Protein AF-A0A166R1G0-F1 (afdb_monomer_lite)

pLDDT: mean 84.09, std 18.81, range [39.75, 98.44]

Radius of gyration: 18.43 Å; chains: 1; bounding box: 35×39×58 Å

Secondary structure (DSSP, 8-state):
-----S-----TTSTT-TT--HHHHHHHHHHH----HHHHHTTPPPHHHHHHHHHHHHHT--SS------------

Organism: NCBI:txid1759441

Structure (mmCIF, N/CA/C/O backbone):
data_AF-A0A166R1G0-F1
#
_entry.id   AF-A0A166R1G0-F1
#
loop_
_atom_site.group_PDB
_atom_site.id
_atom_site.type_symbol
_atom_site.label_atom_id
_atom_site.label_alt_id
_atom_site.label_comp_id
_atom_site.label_asym_id
_atom_site.label_entity_id
_atom_site.label_seq_id
_atom_site.pdbx_PDB_ins_code
_atom_site.Cartn_x
_atom_site.Cartn_y
_atom_site.Cartn_z
_atom_site.occupancy
_atom_sit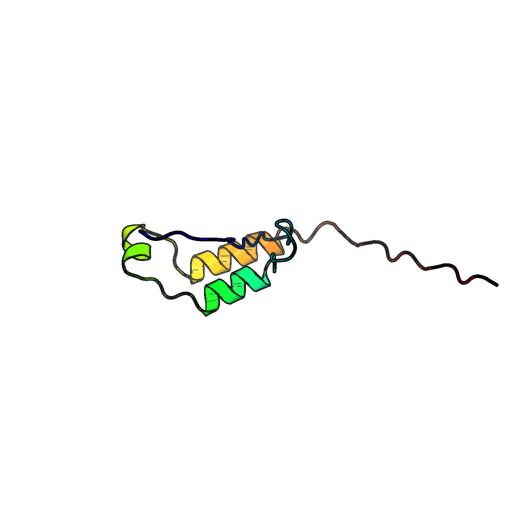e.B_iso_or_equiv
_atom_site.auth_seq_id
_atom_site.auth_comp_id
_atom_site.auth_asym_id
_atom_site.auth_atom_id
_atom_site.pdbx_PDB_model_num
ATOM 1 N N . MET A 1 1 ? -7.916 -24.777 -0.409 1.00 72.69 1 MET A N 1
ATOM 2 C CA . MET A 1 1 ? -6.525 -24.284 -0.445 1.00 72.69 1 MET A CA 1
ATOM 3 C C . MET A 1 1 ? -6.512 -23.088 -1.374 1.00 72.69 1 MET A C 1
ATOM 5 O O . MET A 1 1 ? -7.045 -23.220 -2.468 1.00 72.69 1 MET A O 1
ATOM 9 N N . LEU A 1 2 ? -6.018 -21.936 -0.921 1.00 89.44 2 LEU A N 1
ATOM 10 C CA . LEU A 1 2 ? -5.832 -20.777 -1.791 1.00 89.44 2 LEU A CA 1
ATOM 11 C C . LEU A 1 2 ? -4.425 -20.869 -2.387 1.00 89.44 2 LEU A C 1
ATOM 13 O O . LEU A 1 2 ? -3.453 -20.931 -1.638 1.00 89.44 2 LEU A O 1
ATOM 17 N N . THR A 1 3 ? -4.329 -20.912 -3.712 1.00 94.38 3 THR A N 1
ATOM 18 C CA . THR A 1 3 ? -3.063 -20.849 -4.449 1.00 94.38 3 THR A CA 1
ATOM 19 C C . THR A 1 3 ? -3.098 -19.569 -5.264 1.00 94.38 3 THR A C 1
ATOM 21 O O . THR A 1 3 ? -3.976 -19.412 -6.109 1.00 94.38 3 THR A O 1
ATOM 24 N N . LEU A 1 4 ? -2.182 -18.647 -4.978 1.00 94.38 4 LEU A N 1
ATOM 25 C CA . LEU A 1 4 ? -2.000 -17.435 -5.771 1.00 94.38 4 LEU A CA 1
ATOM 26 C C . LEU A 1 4 ? -0.980 -17.724 -6.877 1.00 94.38 4 LEU A C 1
ATOM 28 O O . LEU A 1 4 ? -0.004 -18.438 -6.642 1.00 94.38 4 LEU A O 1
ATOM 32 N N . PHE A 1 5 ? -1.222 -17.193 -8.070 1.00 94.81 5 PHE A N 1
ATOM 33 C CA . PHE A 1 5 ? -0.340 -17.320 -9.226 1.00 94.81 5 PHE A CA 1
ATOM 34 C C . PHE A 1 5 ? -0.050 -15.926 -9.779 1.00 94.81 5 PHE A C 1
ATOM 36 O O . PHE A 1 5 ? -0.971 -15.121 -9.867 1.00 94.81 5 PHE A O 1
ATOM 43 N N . ASP A 1 6 ? 1.217 -15.684 -10.120 1.00 93.31 6 ASP A N 1
ATOM 44 C CA . ASP A 1 6 ? 1.732 -14.441 -10.711 1.00 93.31 6 ASP A CA 1
ATOM 45 C C . ASP A 1 6 ? 1.363 -13.153 -9.940 1.00 93.31 6 ASP A C 1
ATOM 47 O O . ASP A 1 6 ? 0.580 -12.331 -10.417 1.00 93.31 6 ASP A O 1
ATOM 51 N N . PRO A 1 7 ? 1.859 -12.979 -8.697 1.00 93.38 7 PRO A N 1
ATOM 52 C CA . PRO A 1 7 ? 1.603 -11.760 -7.946 1.00 93.38 7 PRO A CA 1
ATOM 53 C C . PRO A 1 7 ? 2.295 -10.561 -8.599 1.00 93.38 7 PRO A C 1
ATOM 55 O O . PRO A 1 7 ? 3.437 -10.647 -9.045 1.00 93.38 7 PRO A O 1
ATOM 58 N N . MET A 1 8 ? 1.619 -9.420 -8.556 1.00 94.50 8 MET A N 1
ATOM 59 C CA . MET A 1 8 ? 2.168 -8.132 -8.960 1.00 94.50 8 MET A CA 1
ATOM 60 C C . MET A 1 8 ? 2.575 -7.338 -7.721 1.00 94.50 8 MET A C 1
ATOM 62 O O . MET A 1 8 ? 1.870 -7.347 -6.709 1.00 94.50 8 MET A 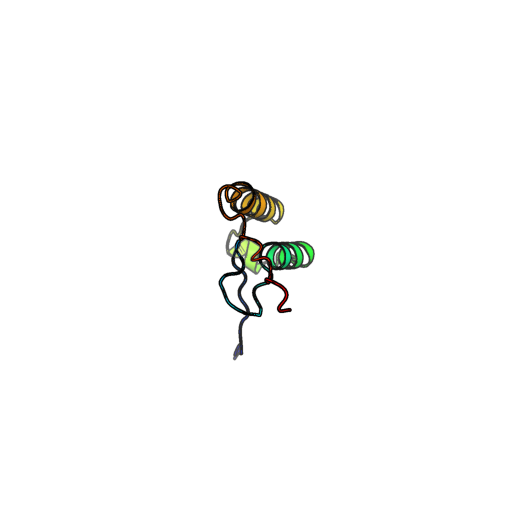O 1
ATOM 66 N N . SER A 1 9 ? 3.711 -6.655 -7.804 1.00 95.19 9 SER A N 1
ATOM 67 C CA . SER A 1 9 ? 4.192 -5.736 -6.776 1.00 95.19 9 SER A CA 1
ATOM 68 C C . SER A 1 9 ? 4.281 -4.319 -7.322 1.00 95.19 9 SER A C 1
ATOM 70 O O . SER A 1 9 ? 4.491 -4.114 -8.516 1.00 95.19 9 SER A O 1
ATOM 72 N N . HIS A 1 10 ? 4.160 -3.353 -6.418 1.00 95.19 10 HIS A N 1
ATOM 73 C CA . HIS A 1 10 ? 4.483 -1.961 -6.685 1.00 95.19 10 HIS A CA 1
ATOM 74 C C . HIS A 1 10 ? 5.627 -1.525 -5.776 1.00 95.19 10 HIS A C 1
ATOM 76 O O . HIS A 1 10 ? 5.726 -1.976 -4.630 1.00 95.19 10 HIS A O 1
ATOM 82 N N . THR A 1 11 ? 6.495 -0.660 -6.283 1.00 93.38 11 THR A N 1
ATOM 83 C CA . THR A 1 11 ? 7.551 0.003 -5.509 1.00 93.38 11 THR A CA 1
ATOM 84 C C . THR A 1 11 ? 7.459 1.504 -5.742 1.00 93.38 11 THR A C 1
ATOM 86 O O . THR A 1 11 ? 7.026 1.905 -6.817 1.00 93.38 11 THR A O 1
ATOM 89 N N . PRO A 1 12 ? 7.842 2.363 -4.782 1.00 89.75 12 PRO A N 1
ATOM 90 C CA . PRO A 1 12 ? 7.668 3.811 -4.931 1.00 89.75 12 PRO A CA 1
ATOM 91 C C . PRO A 1 12 ? 8.259 4.378 -6.232 1.00 89.75 12 PRO A C 1
ATOM 93 O O . PRO A 1 12 ? 7.682 5.282 -6.828 1.00 89.75 12 PRO A O 1
ATOM 96 N N . ASN A 1 13 ? 9.353 3.778 -6.710 1.00 86.00 13 ASN A N 1
ATOM 97 C CA . ASN A 1 13 ? 10.100 4.186 -7.897 1.00 86.00 13 ASN A CA 1
ATOM 98 C C . ASN A 1 13 ? 9.931 3.255 -9.117 1.00 86.00 13 ASN A C 1
ATOM 100 O O . ASN A 1 13 ? 10.724 3.340 -10.053 1.00 86.00 13 ASN A O 1
ATOM 104 N N . GLY A 1 14 ? 8.933 2.362 -9.133 1.00 88.62 14 GLY A N 1
ATOM 105 C CA . GLY A 1 14 ? 8.608 1.567 -10.327 1.00 88.62 14 GLY A CA 1
ATOM 106 C C . GLY A 1 14 ? 9.613 0.456 -10.683 1.00 88.62 14 GLY A C 1
ATOM 107 O O . GLY A 1 14 ? 9.686 0.030 -11.834 1.00 88.62 14 GLY A O 1
ATOM 108 N N . LYS A 1 15 ? 10.430 -0.011 -9.732 1.00 90.25 15 LYS A N 1
ATOM 109 C CA . LYS A 1 15 ? 11.574 -0.912 -9.971 1.00 90.25 15 LYS A CA 1
ATOM 110 C C . LYS A 1 15 ? 11.276 -2.414 -9.851 1.00 90.25 15 LYS A C 1
ATOM 112 O O . LYS A 1 15 ? 12.216 -3.207 -9.886 1.00 90.25 15 LYS A O 1
ATOM 117 N N . SER A 1 16 ? 10.015 -2.844 -9.733 1.00 93.62 16 SER A N 1
ATOM 118 C CA . SER A 1 16 ? 9.667 -4.276 -9.604 1.00 93.62 16 SER A CA 1
ATOM 119 C C . SER A 1 16 ? 9.202 -4.979 -10.889 1.00 93.62 16 SER A C 1
ATOM 121 O O . SER A 1 16 ? 8.847 -6.157 -10.848 1.00 93.62 16 SER A O 1
ATOM 123 N N . GLY A 1 17 ? 9.286 -4.315 -12.045 1.00 92.56 17 GLY A N 1
ATOM 124 C CA . GLY A 1 17 ? 9.051 -4.911 -13.366 1.00 92.56 17 GLY A CA 1
ATOM 125 C C . GLY A 1 17 ? 7.913 -4.242 -14.137 1.00 92.56 17 GLY A C 1
ATOM 126 O O . GLY A 1 17 ? 7.432 -3.185 -13.756 1.00 92.56 17 GLY A O 1
ATOM 127 N N . LEU A 1 18 ? 7.471 -4.861 -15.238 1.00 93.25 18 LEU A N 1
ATOM 128 C CA . LEU A 1 18 ? 6.499 -4.251 -16.163 1.00 93.25 18 LEU A CA 1
ATOM 129 C C . LEU A 1 18 ? 5.125 -3.960 -15.536 1.00 93.25 18 LEU A C 1
ATOM 131 O O . LEU A 1 18 ? 4.426 -3.073 -16.009 1.00 93.25 18 LEU A O 1
ATOM 135 N N . GLY A 1 19 ? 4.734 -4.714 -14.506 1.00 94.44 19 GLY A N 1
ATOM 136 C CA . GLY A 1 19 ? 3.492 -4.481 -13.761 1.00 94.44 19 GLY A CA 1
ATOM 137 C C . GLY A 1 19 ? 3.616 -3.424 -12.660 1.00 94.44 19 GLY A C 1
ATOM 138 O O . GLY A 1 19 ? 2.643 -3.146 -11.968 1.00 94.44 19 GLY A O 1
ATOM 139 N N . ASP A 1 20 ? 4.797 -2.843 -12.450 1.00 96.56 20 ASP A N 1
ATOM 140 C CA . ASP A 1 20 ? 5.003 -1.866 -11.390 1.00 96.56 20 ASP A CA 1
ATOM 141 C C . ASP A 1 20 ? 4.528 -0.474 -11.820 1.00 96.56 20 ASP A C 1
ATOM 143 O O . ASP A 1 20 ? 5.213 0.247 -12.539 1.00 96.56 20 ASP A O 1
ATOM 147 N N . HIS A 1 21 ? 3.337 -0.085 -11.371 1.00 94.75 21 HIS A N 1
ATOM 148 C CA . HIS A 1 21 ? 2.754 1.224 -11.666 1.00 94.75 21 HIS A CA 1
ATOM 149 C C . HIS A 1 21 ? 3.195 2.329 -10.690 1.00 94.75 21 HIS A C 1
ATOM 151 O O . HIS A 1 21 ? 2.611 3.416 -10.688 1.00 94.75 21 HIS A O 1
ATOM 157 N N . GLY A 1 22 ? 4.201 2.076 -9.847 1.00 93.44 22 GLY A N 1
ATOM 158 C CA . GLY A 1 22 ? 4.753 3.082 -8.948 1.00 93.44 22 GLY A CA 1
ATOM 159 C C . GLY A 1 22 ? 3.709 3.671 -7.997 1.00 93.44 22 GLY A C 1
ATOM 160 O O . GLY A 1 22 ? 2.835 2.963 -7.489 1.00 93.44 22 GLY A O 1
ATOM 161 N N . ARG A 1 23 ? 3.764 4.999 -7.811 1.00 93.25 23 ARG A N 1
ATOM 162 C CA . ARG A 1 23 ? 2.783 5.780 -7.033 1.00 93.25 23 ARG A CA 1
ATOM 163 C C . ARG A 1 23 ? 1.338 5.441 -7.382 1.00 93.25 23 ARG A C 1
ATOM 165 O O . ARG A 1 23 ? 0.538 5.198 -6.485 1.00 93.25 23 ARG A O 1
ATOM 172 N N . LEU A 1 24 ? 1.030 5.385 -8.678 1.00 93.44 24 LEU A N 1
ATOM 173 C CA . LEU A 1 24 ? -0.332 5.186 -9.170 1.00 93.44 24 LEU A CA 1
ATOM 174 C C . LEU A 1 24 ? -0.894 3.828 -8.735 1.00 93.44 24 LEU A C 1
ATOM 176 O O . LEU A 1 24 ? -2.074 3.730 -8.417 1.00 93.44 24 LEU A O 1
ATOM 180 N N . GLY A 1 25 ? -0.049 2.793 -8.677 1.00 95.25 25 GLY A N 1
ATOM 181 C CA . GLY A 1 25 ? -0.452 1.475 -8.182 1.00 95.25 25 GLY A CA 1
ATOM 182 C C . GLY A 1 25 ? -0.833 1.492 -6.699 1.00 95.25 25 GLY A C 1
ATOM 183 O O . GLY A 1 25 ? -1.810 0.861 -6.295 1.00 95.25 25 GLY A O 1
ATOM 184 N N . PHE A 1 26 ? -0.106 2.256 -5.878 1.00 95.75 26 PHE A N 1
ATOM 185 C CA . PHE A 1 26 ? -0.457 2.434 -4.467 1.00 95.75 26 PHE A CA 1
ATOM 186 C C . PHE A 1 26 ? -1.721 3.278 -4.277 1.00 95.75 26 PHE A C 1
ATOM 188 O O . PHE A 1 26 ? -2.551 2.928 -3.438 1.00 95.75 26 PHE A O 1
ATOM 195 N N . GLU A 1 27 ? -1.892 4.354 -5.047 1.00 95.38 27 GLU A N 1
ATOM 196 C CA . GLU A 1 27 ? -3.099 5.190 -4.997 1.00 95.38 27 GLU A CA 1
ATOM 197 C C . GLU A 1 27 ? -4.351 4.392 -5.378 1.00 95.38 27 GLU A C 1
ATOM 199 O O . GLU A 1 27 ? -5.331 4.400 -4.631 1.00 95.38 27 GLU A O 1
ATOM 204 N N . ASP A 1 28 ? -4.293 3.616 -6.466 1.00 96.88 28 ASP A N 1
ATOM 205 C CA . ASP A 1 28 ? -5.406 2.760 -6.893 1.00 96.88 28 ASP A CA 1
ATOM 206 C C . ASP A 1 28 ? -5.750 1.695 -5.837 1.00 96.88 28 ASP A C 1
ATOM 208 O O . ASP A 1 28 ? -6.925 1.465 -5.525 1.00 96.88 28 ASP A O 1
ATOM 212 N N . PHE A 1 29 ? -4.736 1.095 -5.198 1.00 96.94 29 PHE A N 1
ATOM 213 C CA . PHE A 1 29 ? -4.961 0.204 -4.059 1.00 96.94 29 PHE A CA 1
ATOM 214 C C . PHE A 1 29 ? -5.683 0.926 -2.913 1.00 96.94 29 PHE A C 1
ATOM 216 O O . PHE A 1 29 ? -6.681 0.413 -2.402 1.00 96.94 29 PHE A O 1
ATOM 223 N N . LEU A 1 30 ? -5.217 2.110 -2.506 1.00 96.56 30 LEU A N 1
ATOM 224 C CA . LEU A 1 30 ? -5.806 2.859 -1.394 1.00 96.56 30 LEU A CA 1
ATOM 225 C C . LEU A 1 30 ? -7.240 3.309 -1.691 1.00 96.56 30 LEU A C 1
ATOM 227 O O . LEU A 1 30 ? -8.079 3.307 -0.785 1.00 96.56 30 LEU A O 1
ATOM 231 N N . ASP A 1 31 ? -7.553 3.680 -2.929 1.00 96.69 31 ASP A N 1
ATOM 232 C CA . ASP A 1 31 ? -8.892 4.109 -3.342 1.00 96.69 31 ASP A CA 1
ATOM 233 C C . ASP A 1 31 ? -9.928 2.999 -3.326 1.00 96.69 31 ASP A C 1
ATOM 235 O O . ASP A 1 31 ? -11.078 3.241 -2.943 1.00 96.69 31 ASP A O 1
ATOM 239 N N . ASN A 1 32 ? -9.503 1.772 -3.604 1.00 96.88 32 ASN A N 1
ATOM 240 C CA . ASN A 1 32 ? -10.393 0.621 -3.639 1.00 96.88 32 ASN A CA 1
ATOM 241 C C . ASN A 1 32 ? -10.345 -0.234 -2.359 1.00 96.88 32 ASN A C 1
ATOM 243 O O . ASN A 1 32 ? -11.212 -1.091 -2.154 1.00 96.88 32 ASN A O 1
ATOM 247 N N . HIS A 1 33 ? -9.375 -0.011 -1.467 1.00 96.75 33 HIS A N 1
ATOM 248 C CA . HIS A 1 33 ? -9.239 -0.785 -0.238 1.00 96.75 33 HIS A CA 1
ATOM 249 C C . HIS A 1 33 ? -10.325 -0.451 0.795 1.00 96.75 33 HIS A C 1
ATOM 251 O O . HIS A 1 33 ? -10.504 0.693 1.215 1.00 96.75 33 HIS A O 1
ATOM 257 N N . GLN A 1 34 ? -10.990 -1.493 1.294 1.00 95.75 34 GLN A N 1
ATOM 258 C CA . GLN A 1 34 ? -11.864 -1.420 2.461 1.00 95.75 34 GLN A CA 1
ATOM 259 C C . GLN A 1 34 ? -11.330 -2.358 3.536 1.00 95.75 34 GLN A C 1
ATOM 261 O O . GLN A 1 34 ? -11.259 -3.573 3.331 1.00 95.75 34 GLN A O 1
ATOM 266 N N . CYS A 1 35 ? -10.969 -1.799 4.693 1.00 96.62 35 CYS A N 1
ATOM 267 C CA . CYS A 1 35 ? -10.495 -2.600 5.813 1.00 96.62 35 CYS A CA 1
ATOM 268 C C . CYS A 1 35 ? -11.541 -3.653 6.196 1.00 96.62 35 CYS A C 1
ATOM 270 O O . CYS A 1 35 ? -12.709 -3.345 6.435 1.00 96.62 35 CYS A O 1
ATOM 272 N N . THR A 1 36 ? -11.095 -4.900 6.307 1.00 96.69 36 THR A N 1
ATOM 273 C CA . THR A 1 36 ? -11.909 -6.007 6.819 1.00 96.69 36 THR A CA 1
ATOM 274 C C . THR A 1 36 ? -11.576 -6.258 8.294 1.00 96.69 36 THR A C 1
ATOM 276 O O . THR A 1 36 ? -10.580 -5.726 8.797 1.00 96.69 36 THR A O 1
ATOM 279 N N . PRO A 1 37 ? -12.331 -7.112 9.012 1.00 98.19 37 PRO A N 1
ATOM 280 C CA . PRO A 1 37 ? -11.957 -7.518 10.366 1.00 98.19 37 PRO A CA 1
ATOM 281 C C . PRO A 1 37 ? -10.535 -8.090 10.478 1.00 98.19 37 PRO A C 1
ATOM 283 O O . PRO A 1 37 ? -9.938 -8.000 11.544 1.00 98.19 37 PRO A O 1
ATOM 286 N N . ILE A 1 38 ? -9.968 -8.627 9.387 1.00 97.94 38 ILE A N 1
ATOM 287 C CA . ILE A 1 38 ? -8.577 -9.101 9.354 1.00 97.94 38 ILE A CA 1
ATOM 288 C C . ILE A 1 38 ? -7.600 -7.928 9.511 1.00 97.94 38 ILE A C 1
ATOM 290 O O . ILE A 1 38 ? -6.678 -8.024 10.312 1.00 97.94 38 ILE A O 1
ATOM 294 N N . CYS A 1 39 ? -7.819 -6.807 8.817 1.00 98.00 39 CYS A N 1
ATOM 295 C CA . CYS A 1 39 ? -6.973 -5.614 8.940 1.00 98.00 39 CYS A CA 1
ATOM 296 C C . CYS A 1 39 ? -6.975 -5.075 10.377 1.00 98.00 39 CYS A C 1
ATOM 298 O O . CYS A 1 39 ? -5.930 -4.701 10.897 1.00 98.00 39 CYS A O 1
ATOM 300 N N . LEU A 1 40 ? -8.149 -5.089 11.022 1.00 96.31 40 LEU A N 1
ATOM 301 C CA . LEU A 1 40 ? -8.321 -4.646 12.408 1.00 96.31 40 LEU A CA 1
ATOM 302 C C . LEU A 1 40 ? -7.649 -5.596 13.404 1.00 96.31 40 LEU A C 1
ATOM 304 O O . LEU A 1 40 ? -6.973 -5.142 14.318 1.00 96.31 40 LEU A O 1
ATOM 308 N N . ALA A 1 41 ? -7.810 -6.909 13.217 1.00 98.44 41 ALA A N 1
ATOM 309 C CA . ALA A 1 41 ? -7.194 -7.921 14.075 1.00 98.44 41 ALA A CA 1
ATOM 310 C C . ALA A 1 41 ? -5.661 -7.940 13.969 1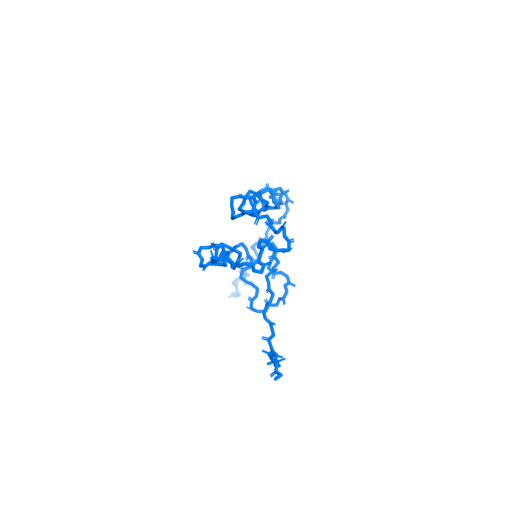.00 98.44 41 ALA A C 1
ATOM 312 O O . ALA A 1 41 ? -4.989 -8.357 14.907 1.00 98.44 41 ALA A O 1
ATOM 313 N N . LEU A 1 42 ? -5.124 -7.502 12.828 1.00 98.44 42 LEU A N 1
ATOM 314 C CA . LEU A 1 42 ? -3.691 -7.332 12.597 1.00 98.44 42 LEU A CA 1
ATOM 315 C C . LEU A 1 42 ? -3.175 -5.940 12.992 1.00 98.44 42 LEU A C 1
ATOM 317 O O . LEU A 1 42 ? -1.997 -5.670 12.784 1.00 98.44 42 LEU A O 1
ATOM 321 N N . GLU A 1 43 ? -4.037 -5.068 13.528 1.00 98.00 43 GLU A N 1
ATOM 322 C CA . GLU A 1 43 ? -3.695 -3.698 13.934 1.00 98.00 43 GLU A CA 1
ATOM 323 C C . GLU A 1 43 ? -3.022 -2.888 12.809 1.00 98.00 43 GLU A C 1
ATOM 325 O O . GLU A 1 43 ? -2.118 -2.084 13.041 1.00 98.00 43 GLU A O 1
ATOM 330 N N . LEU A 1 44 ? -3.460 -3.104 11.562 1.00 97.50 44 LEU A N 1
ATOM 331 C CA . LEU A 1 44 ? -2.889 -2.405 10.414 1.00 97.50 44 LEU A CA 1
ATOM 332 C C . LEU A 1 44 ? -3.273 -0.913 10.415 1.00 97.50 44 LEU A C 1
ATOM 334 O O . LEU A 1 44 ? -4.380 -0.563 10.844 1.00 97.50 44 LEU A O 1
ATOM 338 N N . PRO A 1 45 ? -2.394 -0.029 9.900 1.00 95.81 45 PRO A N 1
ATOM 339 C CA . PRO A 1 45 ? -2.659 1.403 9.827 1.00 95.81 45 PRO A CA 1
ATOM 340 C C . PRO A 1 45 ? -3.933 1.749 9.051 1.00 95.81 45 PRO A C 1
ATOM 342 O O . PRO A 1 45 ? -4.372 1.029 8.153 1.00 95.81 45 PRO A O 1
ATOM 345 N N . THR A 1 46 ? -4.517 2.904 9.368 1.00 95.31 46 THR A N 1
ATOM 346 C CA . THR A 1 46 ? -5.675 3.419 8.630 1.00 95.31 46 THR A CA 1
ATOM 347 C C . THR A 1 46 ? -5.276 3.882 7.228 1.00 95.31 46 THR A C 1
ATOM 349 O O . THR A 1 46 ? -4.112 4.198 6.973 1.00 95.31 46 THR A O 1
ATOM 352 N N . LYS A 1 47 ? -6.257 4.003 6.319 1.00 95.31 47 LYS A N 1
ATOM 353 C CA . LYS A 1 47 ? -6.040 4.557 4.968 1.00 95.31 47 LYS A CA 1
ATOM 354 C C . LYS A 1 47 ? -5.324 5.911 5.010 1.00 95.31 47 LYS A C 1
ATOM 356 O O . LYS A 1 47 ? -4.428 6.142 4.212 1.00 95.31 47 LYS A O 1
ATOM 361 N N . GLN A 1 48 ? -5.679 6.779 5.957 1.00 95.25 48 GLN A N 1
ATOM 36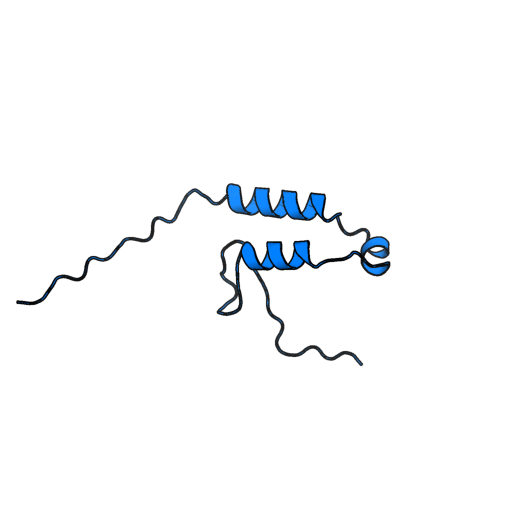2 C CA . GLN A 1 48 ? -5.062 8.099 6.108 1.00 95.25 48 GLN A CA 1
ATOM 363 C C . GLN A 1 48 ? -3.569 8.005 6.443 1.00 95.25 48 GLN A C 1
ATOM 365 O O . GLN A 1 48 ? -2.774 8.744 5.875 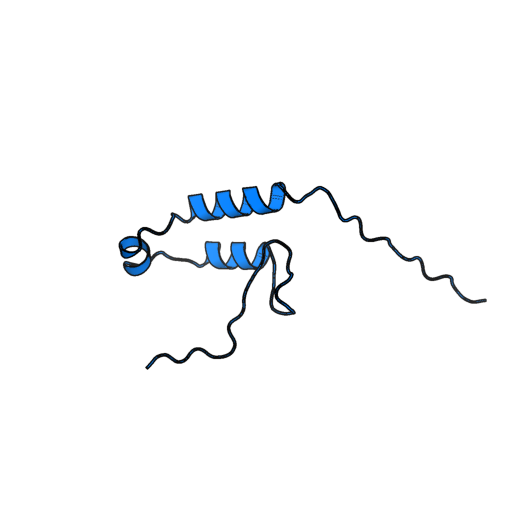1.00 95.25 48 GLN A O 1
ATOM 370 N N . VAL A 1 49 ? -3.181 7.080 7.327 1.00 96.44 49 VAL A N 1
ATOM 371 C CA . VAL A 1 49 ? -1.768 6.869 7.681 1.00 96.44 49 VAL A CA 1
ATOM 372 C C . VAL A 1 49 ? -0.994 6.286 6.498 1.00 96.44 49 VAL A C 1
ATOM 374 O O . VAL A 1 49 ? 0.133 6.701 6.241 1.00 96.44 49 VAL A O 1
ATOM 377 N N . MET A 1 50 ? -1.602 5.361 5.750 1.00 95.12 50 MET A N 1
ATOM 378 C CA . MET A 1 50 ? -0.978 4.802 4.547 1.00 95.12 50 MET A CA 1
ATOM 379 C C . MET A 1 50 ? -0.788 5.857 3.448 1.00 95.12 50 MET A C 1
ATOM 381 O O . MET A 1 50 ? 0.277 5.892 2.843 1.00 95.12 50 MET A O 1
ATOM 385 N N . GLN A 1 51 ? -1.768 6.743 3.232 1.00 94.88 51 GLN A N 1
ATOM 386 C CA . GLN A 1 51 ? -1.648 7.848 2.274 1.00 94.88 51 GLN A CA 1
ATOM 387 C C . GLN A 1 51 ? -0.509 8.796 2.656 1.00 94.88 51 GLN A C 1
ATOM 389 O O . GLN A 1 51 ? 0.347 9.072 1.827 1.00 94.88 51 GLN A O 1
ATOM 394 N N . GLN A 1 52 ? -0.450 9.216 3.925 1.00 96.00 52 GLN A N 1
ATOM 395 C CA . GLN A 1 52 ? 0.641 10.069 4.400 1.00 96.00 52 GLN A CA 1
ATOM 396 C C . GLN A 1 52 ? 2.006 9.406 4.183 1.00 96.00 52 GLN A C 1
ATOM 398 O O . GLN A 1 52 ? 2.937 10.051 3.727 1.00 96.00 52 GLN A O 1
ATOM 403 N N . THR A 1 53 ? 2.109 8.101 4.457 1.00 94.56 53 THR A N 1
ATOM 404 C CA . THR A 1 53 ? 3.349 7.341 4.235 1.00 94.56 53 THR A CA 1
ATOM 405 C C . THR A 1 53 ? 3.754 7.337 2.760 1.00 94.56 53 THR A C 1
ATOM 407 O O . THR A 1 53 ? 4.936 7.444 2.451 1.00 94.56 53 THR A O 1
ATOM 410 N N . LEU A 1 54 ? 2.790 7.200 1.844 1.00 92.94 54 LEU A N 1
ATOM 411 C CA . LEU A 1 54 ? 3.052 7.236 0.406 1.00 92.94 54 LEU A CA 1
ATOM 412 C C . LEU A 1 54 ? 3.569 8.608 -0.037 1.00 92.94 54 LEU A C 1
ATOM 414 O O . LEU A 1 54 ? 4.540 8.673 -0.788 1.00 92.94 54 LEU A O 1
ATOM 418 N N . ASP A 1 55 ? 2.932 9.675 0.442 1.00 93.44 55 ASP A N 1
ATOM 419 C CA . ASP A 1 55 ? 3.326 11.048 0.130 1.00 93.44 55 ASP A CA 1
ATOM 420 C C . ASP A 1 55 ? 4.737 11.340 0.675 1.00 93.44 55 ASP A C 1
ATOM 422 O O . ASP A 1 55 ? 5.599 11.791 -0.073 1.00 93.44 55 ASP A O 1
ATOM 426 N N . ASP A 1 56 ? 5.028 10.945 1.920 1.00 92.94 56 ASP A N 1
ATOM 427 C CA . ASP A 1 56 ? 6.347 11.128 2.546 1.00 92.94 56 ASP A CA 1
ATOM 428 C C . ASP A 1 56 ? 7.474 10.398 1.791 1.00 92.94 56 ASP A C 1
ATOM 430 O O . ASP A 1 56 ? 8.589 10.911 1.682 1.00 92.94 56 ASP A O 1
ATOM 434 N N . ILE A 1 57 ? 7.207 9.187 1.286 1.00 87.88 57 ILE A N 1
ATOM 435 C CA . ILE A 1 57 ? 8.209 8.385 0.570 1.00 87.88 57 ILE A CA 1
ATOM 436 C C . ILE A 1 57 ? 8.527 8.990 -0.798 1.00 87.88 57 ILE A C 1
ATOM 438 O O . ILE A 1 57 ? 9.676 8.939 -1.225 1.00 87.88 57 ILE A O 1
ATOM 442 N N . ILE A 1 58 ? 7.526 9.521 -1.499 1.00 81.25 58 ILE A N 1
ATOM 443 C CA . ILE A 1 58 ? 7.690 9.951 -2.891 1.00 81.25 58 ILE A CA 1
ATOM 444 C C . ILE A 1 58 ? 8.142 11.406 -2.977 1.00 81.25 58 ILE A C 1
ATOM 446 O O . ILE A 1 58 ? 9.035 11.717 -3.763 1.00 81.25 58 ILE A O 1
ATOM 450 N N . ASP A 1 59 ? 7.595 12.281 -2.136 1.00 77.25 59 ASP A N 1
ATOM 451 C CA . ASP A 1 59 ? 8.014 13.684 -2.090 1.00 77.25 59 ASP A CA 1
ATOM 452 C C . ASP A 1 59 ? 9.413 13.839 -1.461 1.00 77.25 59 ASP A C 1
ATOM 454 O O . ASP A 1 59 ? 10.068 14.866 -1.632 1.00 77.25 59 ASP A O 1
ATOM 458 N N . GLY A 1 60 ? 9.901 12.809 -0.760 1.00 64.25 60 GLY A N 1
ATOM 459 C CA . GLY A 1 60 ? 11.267 12.734 -0.243 1.00 64.25 60 GLY A CA 1
ATOM 460 C C . GLY A 1 60 ? 12.335 12.320 -1.267 1.00 64.25 60 GLY A C 1
ATOM 461 O O . GLY A 1 60 ? 13.516 12.449 -0.955 1.00 64.25 60 GLY A O 1
ATOM 462 N N . ASP A 1 61 ? 11.948 11.844 -2.458 1.00 56.59 61 ASP A N 1
ATOM 463 C CA . ASP A 1 61 ? 12.841 11.241 -3.472 1.00 56.59 61 ASP A CA 1
ATOM 464 C C . ASP A 1 61 ? 13.072 12.169 -4.694 1.00 56.59 61 ASP A C 1
ATOM 466 O O . ASP A 1 61 ? 13.609 11.746 -5.711 1.00 56.59 61 ASP A O 1
ATOM 470 N N . THR A 1 62 ? 12.657 13.447 -4.641 1.00 48.75 62 THR A N 1
ATOM 471 C CA . THR A 1 62 ? 12.727 14.383 -5.792 1.00 48.75 62 THR A CA 1
ATOM 472 C C . THR A 1 62 ? 14.106 14.997 -6.084 1.00 48.75 62 THR A C 1
ATOM 474 O O . THR A 1 62 ? 14.202 15.884 -6.934 1.00 48.75 62 THR A O 1
ATOM 477 N N . ASP A 1 63 ? 15.177 14.542 -5.437 1.00 48.25 63 ASP A N 1
ATOM 478 C CA . ASP A 1 63 ? 16.547 14.896 -5.821 1.00 48.25 63 ASP A CA 1
ATOM 479 C C . ASP A 1 63 ? 17.176 13.706 -6.574 1.00 48.25 63 ASP A C 1
ATOM 481 O O . ASP A 1 63 ? 17.504 12.702 -5.955 1.00 48.25 63 ASP A O 1
ATOM 485 N N . GLU A 1 64 ? 17.384 13.861 -7.893 1.00 51.28 64 GLU A N 1
ATOM 486 C CA . GLU A 1 64 ? 17.963 12.892 -8.863 1.00 51.28 64 GLU A CA 1
ATOM 487 C C . GLU A 1 64 ? 16.920 11.898 -9.440 1.00 51.28 64 GLU A C 1
ATOM 489 O O . GLU A 1 64 ? 16.410 11.029 -8.756 1.00 51.28 64 GLU A O 1
ATOM 494 N N . GLU A 1 65 ? 16.464 11.977 -10.696 1.00 46.34 65 GLU A N 1
ATOM 495 C CA . GLU A 1 65 ? 17.237 11.918 -11.938 1.00 46.34 65 GLU A CA 1
ATOM 496 C C . GLU A 1 65 ? 16.554 12.726 -13.061 1.00 46.34 65 GLU A C 1
ATOM 498 O O . GLU A 1 65 ? 15.421 12.469 -13.471 1.00 46.34 65 GLU A O 1
ATOM 503 N N . LYS A 1 66 ? 17.283 13.699 -13.611 1.00 39.75 66 LYS A N 1
ATOM 504 C CA . LYS A 1 66 ? 16.972 14.318 -14.899 1.00 39.75 66 LYS A CA 1
ATOM 505 C C . LYS A 1 66 ? 17.529 13.373 -15.965 1.00 39.75 66 LYS A C 1
ATOM 507 O O . LYS A 1 66 ? 18.734 13.369 -16.181 1.00 39.75 66 LYS A O 1
ATOM 512 N N . SER A 1 67 ? 16.691 12.530 -16.567 1.00 41.94 67 SER A N 1
ATOM 513 C CA . SER A 1 67 ? 17.120 11.678 -17.678 1.00 41.94 67 SER A CA 1
ATOM 514 C C . SER A 1 67 ? 17.514 12.559 -18.862 1.00 41.94 67 SER A C 1
ATOM 516 O O . SER A 1 67 ? 16.689 13.327 -19.364 1.00 41.94 67 SER A O 1
ATOM 518 N N . ASP A 1 68 ? 18.778 12.461 -19.260 1.00 43.50 68 ASP A N 1
ATOM 519 C CA . ASP A 1 68 ? 19.349 13.119 -20.424 1.00 43.50 68 ASP A CA 1
ATOM 520 C C . ASP A 1 68 ? 18.555 12.774 -21.692 1.00 43.50 68 ASP A C 1
ATOM 522 O O . ASP A 1 68 ? 18.385 11.613 -22.062 1.00 43.50 68 ASP A O 1
ATOM 526 N N . GLU A 1 69 ? 18.060 13.810 -22.360 1.00 45.25 69 GLU A N 1
ATOM 527 C CA . GLU A 1 69 ? 17.466 13.721 -23.687 1.00 45.25 69 GLU A CA 1
ATOM 528 C C . GLU A 1 69 ? 18.623 13.598 -24.692 1.00 45.25 69 GLU A C 1
ATOM 530 O O . GLU A 1 69 ? 19.240 14.594 -25.077 1.00 45.25 69 GLU A O 1
ATOM 535 N N . GLU A 1 70 ? 18.980 12.366 -25.071 1.00 46.94 70 GLU A N 1
ATOM 536 C CA . GLU A 1 70 ? 19.881 12.128 -26.201 1.00 46.94 70 GLU A CA 1
ATOM 537 C C . GLU A 1 70 ? 19.189 12.600 -27.488 1.00 46.94 70 GLU A C 1
ATOM 539 O O . GLU A 1 70 ? 18.292 11.953 -28.027 1.00 46.94 70 GLU A O 1
ATOM 544 N N . ALA A 1 71 ? 19.597 13.777 -27.965 1.00 47.72 71 ALA A N 1
ATOM 545 C CA . ALA A 1 71 ? 19.254 14.271 -29.286 1.00 47.72 71 ALA A CA 1
ATOM 546 C C . ALA A 1 71 ? 19.953 13.409 -30.349 1.00 47.72 71 ALA A C 1
ATOM 548 O O . ALA A 1 71 ? 21.177 13.429 -30.477 1.00 47.72 71 ALA A O 1
ATOM 549 N N . ASP A 1 72 ? 19.149 12.674 -31.111 1.00 53.84 72 ASP A N 1
ATOM 550 C CA . ASP A 1 72 ? 19.535 11.942 -32.317 1.00 53.84 72 ASP A CA 1
ATOM 551 C C . ASP A 1 72 ? 20.152 12.908 -33.357 1.00 53.84 72 ASP A C 1
ATOM 553 O O . ASP A 1 72 ? 19.481 13.864 -33.774 1.00 53.84 72 ASP A O 1
ATOM 557 N N . PRO A 1 73 ? 21.425 12.747 -33.770 1.00 57.88 73 PRO A N 1
ATOM 558 C CA . PRO A 1 73 ? 21.979 13.542 -34.852 1.00 57.88 73 PRO A CA 1
ATOM 559 C C . PRO A 1 73 ? 21.448 13.008 -36.186 1.00 57.88 73 PRO A C 1
ATOM 561 O O . PRO A 1 73 ? 21.817 11.928 -36.635 1.00 57.88 73 PRO A O 1
ATOM 564 N N . ALA A 1 74 ? 20.604 13.808 -36.838 1.00 61.56 74 ALA A N 1
ATOM 565 C CA . ALA A 1 74 ? 20.161 13.572 -38.206 1.00 61.56 74 ALA A CA 1
ATOM 566 C C . ALA A 1 74 ? 21.363 13.365 -39.149 1.00 61.56 74 ALA A C 1
ATOM 568 O O . ALA A 1 74 ? 22.233 14.231 -39.258 1.00 61.56 74 ALA A O 1
ATOM 569 N N . GLU A 1 75 ? 21.390 12.217 -39.827 1.00 51.88 75 GLU A N 1
ATOM 570 C CA . GLU A 1 75 ? 22.300 11.927 -40.935 1.00 51.88 75 GLU A CA 1
ATOM 571 C C . GLU A 1 75 ? 21.892 12.737 -42.186 1.00 51.88 75 GLU A C 1
ATOM 573 O O . GLU A 1 75 ? 20.755 12.632 -42.650 1.00 51.88 75 GLU A O 1
ATOM 578 N N . GLU A 1 76 ? 22.832 13.503 -42.753 1.00 51.22 76 GLU A N 1
ATOM 579 C CA . GLU A 1 76 ? 22.886 13.887 -44.178 1.00 51.22 76 GLU A CA 1
ATOM 580 C C . GLU A 1 76 ? 24.269 13.553 -44.754 1.00 51.22 76 GLU A C 1
ATOM 582 O O . GLU A 1 76 ? 25.285 13.828 -44.070 1.00 51.22 76 GLU A O 1
#

Sequence (76 aa):
MLTLFDPMSHTPNGKSGLGDHGRLGFEDFLDNHQCTPICLALELPTKQVMQQTLDDIIDGDTDEEKSDEEADPAEE

Foldseek 3Di:
DDDDDDDDDEDCVQPRDPRHPHLVVQVVCLVPDDDDVVCVVVVHDDSVVSVVVSCCVNVVPPPDDDPDDPDDDDDD

InterPro domains:
  IPR004166 Alpha-type protein kinase, alpha-kinase domain [PF02816] (3-39)
  IPR004166 A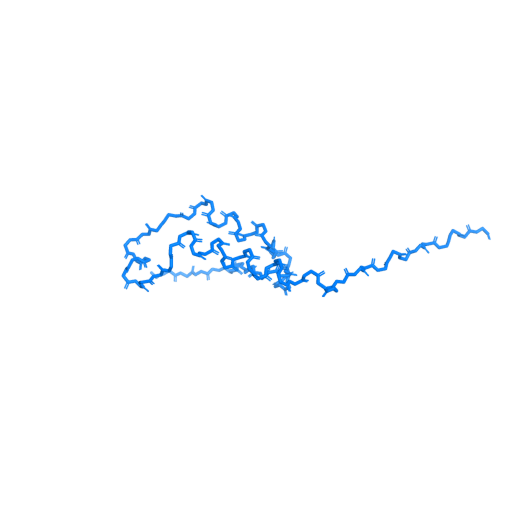lpha-type protein kinase, alpha-kinase domain [PS51158] (1-47)
  IPR011009 Protein kinase-like domain superfamily [SSF56112] (3-50)